Protein AF-D4DXQ6-F1 (afdb_monomer_lite)

Sequence (39 aa):
MDPATDLVPVCANCHSIIHRKKNKTLTIDELKAMIQQQK

Secondary structure (DSSP, 8-state):
--HHHH-----HHHHHHHT-BTTBPPPHHHHHHHHHTT-

Organism: NCBI:txid667129

Foldseek 3Di:
DDCVPPPDDDDPVVVCVQPVDVVGGDDPVNVVVVVVVVD

Radius of gyration: 11.42 Å; chains: 1; bounding box: 33×17×27 Å

Structure (mmCIF, N/CA/C/O backbone):
data_AF-D4DXQ6-F1
#
_entry.id   AF-D4DXQ6-F1
#
loop_
_atom_site.group_PDB
_atom_site.id
_atom_site.type_symbol
_atom_site.label_atom_id
_atom_site.label_alt_id
_atom_site.label_comp_id
_atom_site.label_asym_id
_atom_site.label_entity_id
_atom_site.label_seq_id
_atom_site.pdbx_PDB_ins_code
_atom_site.Cartn_x
_atom_site.Cartn_y
_atom_site.Cartn_z
_atom_site.occupancy
_atom_site.B_iso_or_equiv
_atom_site.auth_seq_id
_atom_site.auth_comp_id
_atom_site.auth_asym_id
_atom_site.auth_atom_id
_atom_site.pdbx_PDB_model_num
ATOM 1 N N . MET A 1 1 ? 15.665 -8.730 -10.397 1.00 69.50 1 MET A N 1
ATOM 2 C CA . MET A 1 1 ? 14.855 -7.627 -9.866 1.00 69.50 1 MET A CA 1
ATOM 3 C C . MET A 1 1 ? 14.685 -6.625 -10.987 1.00 69.50 1 MET A C 1
ATOM 5 O O . MET A 1 1 ? 15.636 -5.915 -11.295 1.00 69.50 1 MET A O 1
ATOM 9 N N . ASP A 1 2 ? 13.535 -6.671 -11.649 1.00 93.62 2 ASP A N 1
ATOM 10 C CA . ASP A 1 2 ? 13.069 -5.698 -12.632 1.00 93.62 2 ASP A CA 1
ATOM 11 C C . ASP A 1 2 ? 12.044 -4.781 -11.938 1.00 93.62 2 ASP A C 1
ATOM 13 O O . ASP A 1 2 ? 10.932 -5.213 -11.635 1.00 93.62 2 ASP A O 1
ATOM 17 N N . PRO A 1 3 ? 12.390 -3.513 -11.651 1.00 89.44 3 PRO A N 1
ATOM 18 C CA . PRO A 1 3 ? 11.490 -2.581 -10.977 1.00 89.44 3 PRO A CA 1
ATOM 19 C C . PRO A 1 3 ? 10.134 -2.405 -11.666 1.00 89.44 3 PRO A C 1
ATOM 21 O O . PRO A 1 3 ? 9.163 -2.080 -10.987 1.00 89.44 3 PRO A O 1
ATOM 24 N N . ALA A 1 4 ? 10.057 -2.599 -12.989 1.00 92.00 4 ALA A N 1
ATOM 25 C CA . ALA A 1 4 ? 8.812 -2.453 -13.735 1.00 92.00 4 ALA A CA 1
ATOM 26 C C . ALA A 1 4 ? 7.800 -3.564 -13.413 1.00 92.00 4 ALA A C 1
ATOM 28 O O . ALA A 1 4 ? 6.595 -3.329 -13.506 1.00 92.00 4 ALA A O 1
ATOM 29 N N . THR A 1 5 ? 8.272 -4.755 -13.028 1.00 92.75 5 THR A N 1
ATOM 30 C CA . THR A 1 5 ? 7.419 -5.912 -12.707 1.00 92.75 5 THR A CA 1
ATOM 31 C C . THR A 1 5 ? 7.384 -6.245 -11.221 1.00 92.75 5 THR A C 1
ATOM 33 O O . THR A 1 5 ? 6.396 -6.800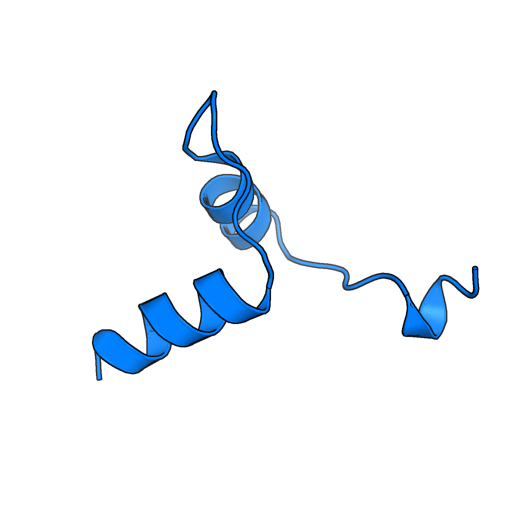 -10.746 1.00 92.75 5 THR A O 1
ATOM 36 N N . ASP A 1 6 ? 8.440 -5.904 -10.484 1.00 91.31 6 ASP A N 1
ATOM 37 C CA . ASP A 1 6 ? 8.641 -6.350 -9.104 1.00 91.31 6 ASP A CA 1
ATOM 38 C C . ASP A 1 6 ? 8.182 -5.312 -8.067 1.00 91.31 6 ASP A C 1
ATOM 40 O O . ASP A 1 6 ? 8.050 -5.633 -6.885 1.00 91.31 6 ASP A O 1
ATOM 44 N N . LEU A 1 7 ? 7.930 -4.066 -8.486 1.00 92.81 7 LEU A N 1
ATOM 45 C CA . LEU A 1 7 ? 7.480 -2.981 -7.616 1.00 92.81 7 LEU A CA 1
ATOM 46 C C . LEU A 1 7 ? 6.158 -2.392 -8.104 1.00 92.81 7 LEU A C 1
ATOM 48 O O . LEU A 1 7 ? 5.895 -2.270 -9.296 1.00 92.81 7 LEU A O 1
ATOM 52 N N . VAL A 1 8 ? 5.334 -1.963 -7.151 1.00 93.44 8 VAL A N 1
ATOM 53 C CA . VAL A 1 8 ? 4.072 -1.275 -7.431 1.00 93.44 8 VAL A CA 1
ATOM 54 C C . VAL A 1 8 ? 4.141 0.121 -6.818 1.00 93.44 8 VAL A C 1
ATOM 56 O O . VAL A 1 8 ? 4.194 0.229 -5.589 1.00 93.44 8 VAL A O 1
ATOM 59 N N . PRO A 1 9 ? 4.133 1.200 -7.621 1.00 94.44 9 PRO A N 1
ATOM 60 C CA . PRO A 1 9 ? 4.020 2.543 -7.078 1.00 94.44 9 PRO A CA 1
ATOM 61 C C . PRO A 1 9 ? 2.611 2.743 -6.513 1.00 94.44 9 PRO 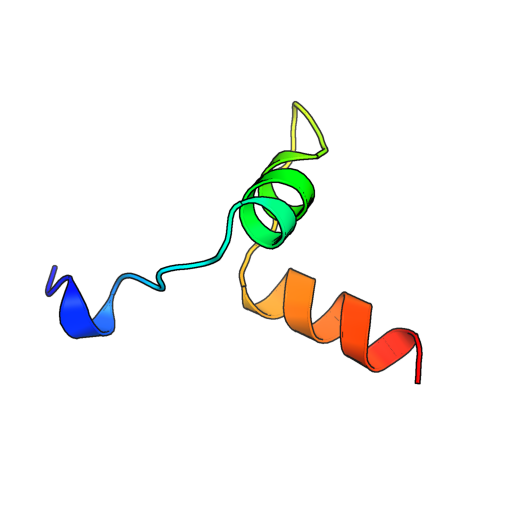A C 1
ATOM 63 O O . PRO A 1 9 ? 1.616 2.375 -7.139 1.00 94.44 9 PRO A O 1
ATOM 66 N N . VAL A 1 10 ? 2.510 3.360 -5.338 1.00 95.44 10 VAL A N 1
ATOM 67 C CA . VAL A 1 10 ? 1.218 3.732 -4.749 1.00 95.44 10 VAL A CA 1
ATOM 68 C C . VAL A 1 10 ? 1.233 5.190 -4.282 1.00 95.44 10 VAL A C 1
ATOM 70 O O . VAL A 1 10 ? 2.287 5.807 -4.130 1.00 95.44 10 VAL A O 1
ATOM 73 N N . CYS A 1 11 ? 0.050 5.778 -4.085 1.00 96.88 11 CYS A N 1
ATOM 74 C CA . CYS A 1 11 ? -0.065 7.164 -3.630 1.00 96.88 11 CYS A CA 1
ATOM 75 C C . CYS A 1 11 ? 0.215 7.298 -2.121 1.00 96.88 11 CYS A C 1
ATOM 77 O O . CYS A 1 11 ? 0.226 6.311 -1.383 1.00 96.88 11 CYS A O 1
ATOM 79 N N . ALA A 1 12 ? 0.372 8.535 -1.638 1.00 97.81 12 ALA A N 1
ATOM 80 C CA . ALA A 1 12 ? 0.653 8.819 -0.227 1.00 97.81 12 ALA A CA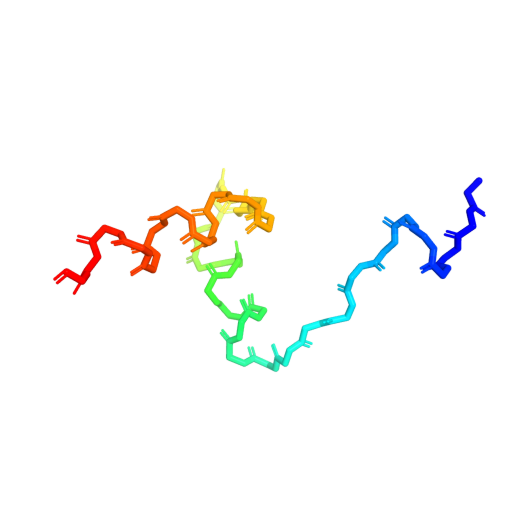 1
ATOM 81 C C . ALA A 1 12 ? -0.388 8.213 0.735 1.00 97.81 12 ALA A C 1
ATOM 83 O O . ALA A 1 12 ? -0.016 7.632 1.751 1.00 97.81 12 ALA A O 1
ATOM 84 N N . ASN A 1 13 ? -1.677 8.261 0.385 1.00 96.25 13 ASN A N 1
ATOM 85 C CA . ASN A 1 13 ? -2.739 7.699 1.224 1.00 96.25 13 ASN A CA 1
ATOM 86 C C . ASN A 1 13 ? -2.636 6.172 1.319 1.00 96.25 13 ASN A C 1
ATOM 88 O O . ASN A 1 13 ? -2.744 5.607 2.406 1.00 96.25 13 ASN A O 1
ATOM 92 N N . CYS A 1 14 ? -2.373 5.496 0.197 1.00 96.25 14 CYS A N 1
ATOM 93 C CA . CYS A 1 14 ? -2.149 4.053 0.182 1.00 96.25 14 CYS A CA 1
ATOM 94 C C . CYS A 1 14 ? -0.890 3.676 0.974 1.00 96.25 14 CYS A C 1
ATOM 96 O O . CYS A 1 14 ? -0.949 2.738 1.767 1.00 96.25 14 CYS A O 1
ATOM 98 N N . HIS A 1 15 ? 0.206 4.438 0.847 1.00 96.81 15 HIS A N 1
ATOM 99 C CA . HIS A 1 15 ? 1.402 4.252 1.678 1.00 96.81 15 HIS A CA 1
ATOM 100 C C . HIS A 1 15 ? 1.087 4.368 3.175 1.00 96.81 15 HIS A C 1
ATOM 102 O O . HIS A 1 15 ? 1.512 3.516 3.957 1.00 96.81 15 HIS A O 1
ATOM 108 N N . SER A 1 16 ? 0.304 5.375 3.584 1.00 97.12 16 SER A N 1
ATOM 109 C CA . SER A 1 16 ? -0.098 5.544 4.984 1.00 97.12 16 SER A CA 1
ATOM 110 C C . SER A 1 16 ? -0.900 4.355 5.509 1.00 97.12 16 SER A C 1
ATOM 112 O O . SER A 1 16 ? -0.726 3.977 6.663 1.00 97.12 16 SER A O 1
ATOM 114 N N . ILE A 1 17 ? -1.756 3.740 4.684 1.00 96.25 17 ILE A N 1
ATOM 115 C CA . ILE A 1 17 ? -2.501 2.536 5.074 1.00 96.25 17 ILE A CA 1
ATOM 116 C C . ILE A 1 17 ? -1.583 1.314 5.170 1.00 96.25 17 ILE A C 1
ATOM 118 O O . ILE A 1 17 ? -1.657 0.584 6.160 1.00 96.25 17 ILE A O 1
ATOM 122 N N . ILE A 1 18 ? -0.698 1.116 4.189 1.00 97.69 18 ILE A N 1
ATOM 123 C CA . ILE A 1 18 ? 0.243 -0.013 4.144 1.00 97.69 18 ILE A CA 1
ATOM 124 C C . ILE A 1 18 ? 1.122 -0.055 5.398 1.00 97.69 18 ILE A C 1
ATOM 126 O O . ILE A 1 18 ? 1.299 -1.122 5.985 1.00 97.69 18 ILE A O 1
ATOM 130 N N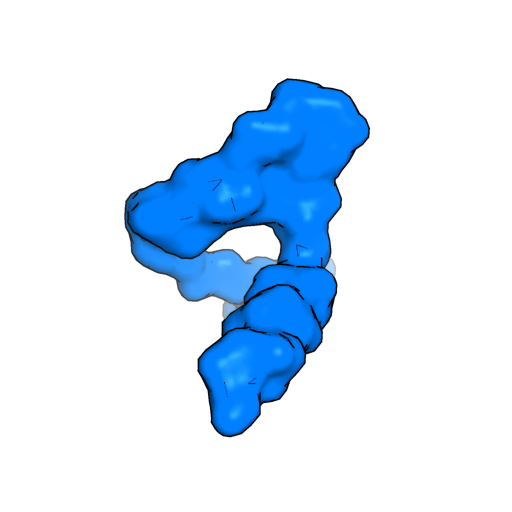 . HIS A 1 19 ? 1.601 1.106 5.848 1.00 97.31 19 HIS A N 1
ATOM 131 C CA . HIS A 1 19 ? 2.440 1.244 7.040 1.00 97.31 19 HIS A CA 1
ATOM 132 C C . HIS A 1 19 ? 1.676 1.710 8.289 1.00 97.31 19 HIS A C 1
ATOM 134 O O . HIS A 1 19 ? 2.288 2.100 9.284 1.00 97.31 19 HIS A O 1
ATOM 140 N N . ARG A 1 20 ? 0.335 1.657 8.285 1.00 95.88 20 ARG A N 1
ATOM 141 C CA . ARG A 1 20 ? -0.491 2.188 9.386 1.00 95.88 20 ARG A CA 1
ATOM 142 C C . ARG A 1 20 ? -0.190 1.529 10.730 1.00 95.88 20 ARG A C 1
ATOM 144 O O . ARG A 1 20 ? -0.349 2.152 11.777 1.00 95.88 20 ARG A O 1
ATOM 151 N N . LYS A 1 21 ? 0.184 0.246 10.720 1.00 96.25 21 LYS A N 1
ATOM 152 C CA . LYS A 1 21 ? 0.517 -0.522 11.924 1.00 96.25 21 LYS A CA 1
ATOM 153 C C . LYS A 1 21 ? 2.032 -0.630 12.052 1.00 96.25 21 LYS A C 1
ATOM 155 O O . LYS A 1 21 ? 2.684 -1.238 11.216 1.00 96.25 21 LYS A O 1
ATOM 160 N N . LYS A 1 22 ? 2.579 -0.130 13.164 1.00 93.44 22 LYS A N 1
ATOM 161 C CA . LYS A 1 22 ? 4.032 -0.082 13.415 1.00 93.44 22 LYS A CA 1
ATOM 162 C C . LYS A 1 22 ? 4.740 -1.442 13.283 1.00 93.44 22 LYS A C 1
ATOM 164 O O . LYS A 1 22 ? 5.886 -1.487 12.861 1.00 93.44 22 LYS A O 1
ATOM 169 N N . ASN A 1 23 ? 4.040 -2.533 13.602 1.00 96.25 23 ASN A N 1
ATOM 170 C CA . ASN A 1 23 ? 4.585 -3.896 13.592 1.00 96.25 23 ASN A CA 1
ATOM 171 C C . ASN A 1 23 ? 4.072 -4.750 12.418 1.00 96.25 23 ASN A C 1
ATOM 173 O O . ASN A 1 23 ? 4.302 -5.957 12.405 1.00 96.25 23 ASN A O 1
ATOM 177 N N . LYS A 1 24 ? 3.317 -4.173 11.472 1.00 96.25 24 LYS A N 1
ATOM 178 C CA . LYS A 1 24 ? 2.786 -4.910 10.319 1.00 96.25 24 LYS A CA 1
ATOM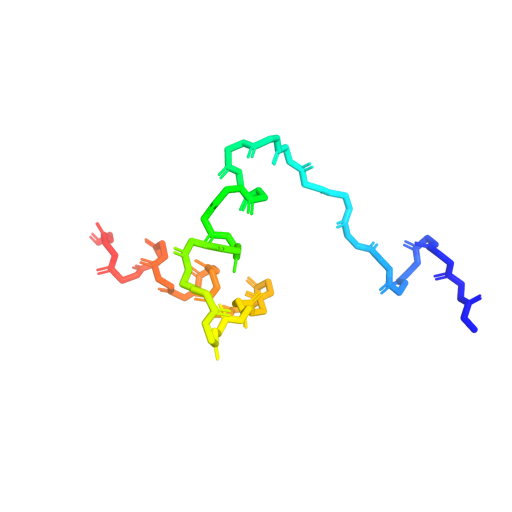 179 C C . LYS A 1 24 ? 2.690 -4.008 9.093 1.00 96.25 24 LYS A C 1
ATOM 181 O O . LYS A 1 24 ? 1.876 -3.089 9.068 1.00 96.25 24 LYS A O 1
ATOM 186 N N . THR A 1 25 ? 3.443 -4.362 8.060 1.00 97.25 25 THR A N 1
ATOM 187 C CA . THR A 1 25 ? 3.276 -3.830 6.706 1.00 97.25 25 THR A CA 1
ATOM 188 C C . THR A 1 25 ? 2.257 -4.688 5.965 1.00 97.25 25 THR A C 1
ATOM 190 O O . THR A 1 25 ? 2.384 -5.912 5.968 1.00 97.25 25 THR A O 1
ATOM 193 N N . LEU A 1 26 ? 1.242 -4.070 5.362 1.00 96.88 26 LEU A N 1
ATOM 194 C CA . LEU A 1 26 ? 0.288 -4.791 4.514 1.00 96.88 26 LEU A CA 1
ATOM 195 C C . LEU A 1 26 ? 0.884 -5.064 3.133 1.00 9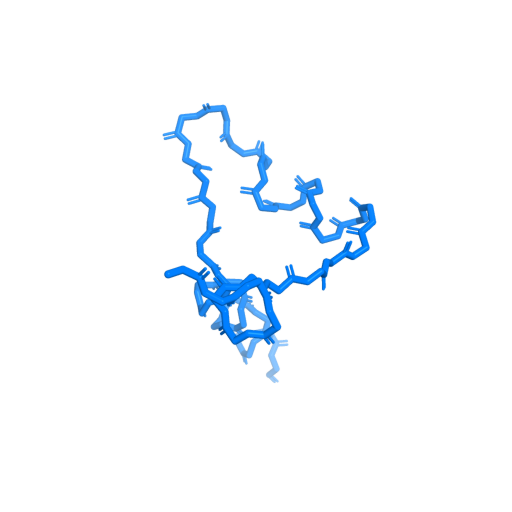6.88 26 LEU A C 1
ATOM 197 O O . LEU A 1 26 ? 1.529 -4.193 2.549 1.00 96.88 26 LEU A O 1
ATOM 201 N N . THR A 1 27 ? 0.612 -6.241 2.579 1.00 96.50 27 THR A N 1
ATOM 202 C CA . THR A 1 27 ? 0.875 -6.499 1.158 1.00 96.50 27 THR A CA 1
ATOM 203 C C . THR A 1 27 ? -0.174 -5.812 0.276 1.00 96.50 27 THR A C 1
ATOM 205 O O . THR A 1 27 ? -1.256 -5.429 0.733 1.00 96.50 27 THR A O 1
ATOM 208 N N . ILE A 1 28 ? 0.125 -5.666 -1.019 1.00 95.56 28 ILE A N 1
ATOM 209 C CA . ILE A 1 28 ? -0.833 -5.121 -1.993 1.00 95.56 28 ILE A CA 1
ATOM 210 C C . ILE A 1 28 ? -2.103 -5.983 -2.059 1.00 95.56 28 ILE A C 1
ATOM 212 O O . ILE A 1 28 ? -3.206 -5.443 -2.155 1.00 95.56 28 ILE A O 1
ATOM 216 N N . ASP A 1 29 ? -1.972 -7.305 -1.961 1.00 95.94 29 ASP A N 1
ATOM 217 C CA . ASP A 1 29 ? -3.116 -8.219 -2.009 1.00 95.94 29 ASP A CA 1
ATOM 218 C C . ASP A 1 29 ? -3.962 -8.162 -0.734 1.00 95.94 29 ASP A C 1
ATOM 220 O O . ASP A 1 29 ? -5.190 -8.138 -0.819 1.00 95.94 29 ASP A O 1
ATOM 224 N N . GLU A 1 30 ? -3.336 -8.036 0.441 1.00 96.75 30 GLU A N 1
ATOM 225 C CA . GLU A 1 30 ? -4.061 -7.796 1.694 1.00 96.75 30 GLU A CA 1
ATOM 226 C C . GLU A 1 30 ? -4.859 -6.485 1.630 1.00 96.75 30 GLU A C 1
ATOM 228 O O . GLU A 1 30 ? -6.030 -6.452 2.014 1.00 96.75 30 GLU A O 1
ATOM 233 N N . LEU A 1 31 ? -4.257 -5.411 1.101 1.00 94.88 31 LEU A N 1
ATOM 234 C CA . LEU A 1 31 ? -4.938 -4.127 0.932 1.00 94.88 31 LEU A CA 1
ATOM 235 C C . LEU A 1 31 ? -6.146 -4.245 -0.011 1.00 94.88 31 LEU A C 1
ATOM 237 O O . LEU A 1 31 ? -7.222 -3.732 0.302 1.00 94.88 31 LEU A O 1
ATOM 241 N N . LYS A 1 32 ? -5.997 -4.942 -1.145 1.00 94.31 32 LYS A N 1
ATOM 242 C CA . LYS A 1 32 ? -7.102 -5.191 -2.086 1.00 94.31 32 LYS A CA 1
ATOM 243 C C . LYS A 1 32 ? -8.229 -5.991 -1.433 1.00 94.31 32 LYS A C 1
ATOM 245 O O . LYS A 1 32 ? -9.390 -5.608 -1.573 1.00 94.31 32 LYS A O 1
ATOM 250 N N . ALA A 1 33 ? -7.901 -7.050 -0.692 1.00 96.56 33 ALA A N 1
ATOM 251 C CA . ALA A 1 33 ? -8.888 -7.866 0.011 1.00 96.56 33 ALA A CA 1
ATOM 252 C C . ALA A 1 33 ? -9.680 -7.042 1.043 1.00 96.56 33 ALA A C 1
ATOM 254 O O . ALA A 1 33 ? -10.904 -7.135 1.094 1.00 96.56 33 ALA A O 1
ATOM 255 N N . MET A 1 34 ? -9.009 -6.168 1.804 1.00 93.75 34 MET A N 1
ATOM 256 C CA . MET A 1 34 ? -9.666 -5.269 2.765 1.00 93.75 34 MET A CA 1
ATOM 257 C C . MET A 1 34 ? -10.659 -4.296 2.111 1.00 93.75 34 MET A C 1
ATOM 259 O O . MET A 1 34 ? -11.667 -3.951 2.727 1.00 93.75 34 MET A O 1
ATOM 263 N N . ILE A 1 35 ? -10.375 -3.825 0.892 1.00 92.25 35 ILE A N 1
ATOM 264 C CA . ILE A 1 35 ? -11.276 -2.941 0.135 1.00 92.25 35 ILE A CA 1
ATOM 265 C C . ILE A 1 35 ? -12.471 -3.733 -0.404 1.00 92.25 35 ILE A C 1
ATOM 267 O O . ILE A 1 35 ? -13.604 -3.268 -0.327 1.00 92.25 35 ILE A O 1
ATOM 271 N N . GLN A 1 36 ? -12.236 -4.938 -0.929 1.00 94.69 36 GLN A N 1
ATOM 272 C CA . GLN A 1 36 ? -13.296 -5.790 -1.478 1.00 94.69 36 GLN A CA 1
ATOM 273 C C . GLN A 1 36 ? -14.301 -6.252 -0.416 1.00 94.69 36 GLN A C 1
ATOM 275 O O . GLN A 1 36 ? -15.471 -6.405 -0.733 1.00 94.69 36 GLN A O 1
ATOM 280 N N . GLN A 1 37 ? -13.870 -6.425 0.836 1.00 91.75 37 GLN A N 1
ATOM 281 C CA . GLN A 1 37 ? -14.744 -6.794 1.958 1.00 91.75 37 GLN A CA 1
ATOM 282 C C . GLN A 1 37 ? -15.684 -5.668 2.426 1.00 91.75 37 GLN A C 1
ATOM 284 O O . GLN A 1 37 ? -16.574 -5.923 3.229 1.00 91.75 37 GLN A O 1
ATOM 289 N N . GLN A 1 38 ? -15.479 -4.427 1.973 1.00 77.75 38 GLN A N 1
ATOM 290 C CA . GLN A 1 38 ? -16.331 -3.274 2.310 1.00 77.75 38 GLN A CA 1
ATOM 291 C C . GLN A 1 38 ? -17.415 -3.004 1.255 1.00 77.75 38 GLN A C 1
ATOM 293 O O . GLN A 1 38 ? -18.119 -1.998 1.344 1.00 77.75 38 GLN A O 1
ATOM 298 N N . LYS A 1 39 ? -17.505 -3.868 0.243 1.00 58.72 39 LYS A N 1
ATOM 299 C CA . LYS A 1 39 ? -18.522 -3.840 -0.806 1.00 58.72 39 LYS A CA 1
ATOM 300 C C . LYS A 1 39 ? -19.687 -4.744 -0.433 1.00 58.72 39 LYS A C 1
ATOM 302 O O . LYS A 1 39 ? -20.823 -4.340 -0.752 1.00 58.72 39 LYS A O 1
#

pLDDT: mean 93.04, std 7.62, range [58.72, 97.81]